Protein AF-L0RXK1-F1 (afdb_monomer_lite)

Radius of gyration: 14.36 Å; chains: 1; bounding box: 49×25×24 Å

pLDDT: mean 73.19, std 17.86, range [37.88, 94.31]

Foldseek 3Di:
DDPPADDQLVNVQVCCCVPVVDRDDSVRSVVVCVVVVHDHRDPPPPPPPPPPD

Organism: Mycoplasmopsis cynos (strain C142) (NCBI:txid1246955)

Sequence (53 aa):
MDNKMRYGRRRLSKYLFLTYNIKVNPRTLGNYMKRLNLFTFVRRKKRQKEQKY

InterPro domains:
  IPR025948 HTH-like domain [PF13276] (2-46)

Secondary structure (DSSP, 8-state):
---TT---HHHHHHHHHHHH-----HHHHHHHHHHTT----------S-SS--

Structure (mmCIF, N/CA/C/O backbone):
data_AF-L0RXK1-F1
#
_entry.id   AF-L0RXK1-F1
#
loop_
_atom_site.group_PDB
_atom_site.id
_atom_site.type_symbol
_atom_site.label_atom_id
_atom_site.label_alt_id
_atom_site.label_comp_id
_atom_site.label_asym_id
_atom_site.label_entity_id
_atom_site.label_seq_id
_atom_site.pdbx_PDB_ins_code
_atom_site.Cartn_x
_atom_site.Cartn_y
_atom_site.Cartn_z
_atom_site.occupancy
_atom_site.B_iso_or_equiv
_atom_site.auth_seq_id
_atom_site.auth_comp_id
_atom_site.auth_asym_id
_atom_site.auth_atom_id
_atom_site.pdbx_PDB_model_num
ATOM 1 N N . MET A 1 1 ? 6.063 17.639 10.193 1.00 42.19 1 MET A N 1
ATOM 2 C CA . MET A 1 1 ? 5.002 17.274 9.232 1.00 42.19 1 MET A CA 1
ATOM 3 C C . MET A 1 1 ? 5.645 16.629 8.015 1.00 42.19 1 MET A C 1
ATOM 5 O O . MET A 1 1 ? 5.927 17.324 7.059 1.00 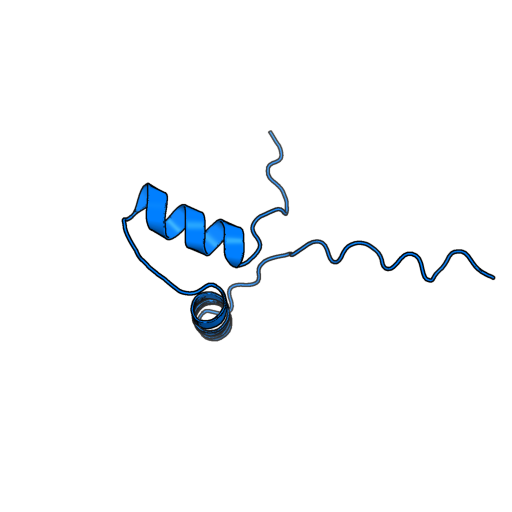42.19 1 MET A O 1
ATOM 9 N N . ASP A 1 2 ? 5.949 15.331 8.041 1.00 37.88 2 ASP A N 1
ATOM 10 C CA . ASP A 1 2 ? 6.588 14.694 6.880 1.00 37.88 2 ASP A CA 1
ATOM 11 C C . ASP A 1 2 ? 6.200 13.211 6.794 1.00 37.88 2 ASP A C 1
ATOM 13 O O . ASP A 1 2 ? 6.986 12.296 7.023 1.00 37.88 2 ASP A O 1
ATOM 17 N N . ASN A 1 3 ? 4.937 12.962 6.431 1.00 44.75 3 ASN A N 1
ATOM 18 C CA . ASN A 1 3 ? 4.442 11.641 6.014 1.00 44.75 3 ASN A CA 1
ATOM 19 C C . ASN A 1 3 ? 4.969 11.244 4.616 1.00 44.75 3 ASN A C 1
ATOM 21 O O . ASN A 1 3 ? 4.316 10.506 3.872 1.00 44.75 3 ASN A O 1
ATOM 25 N N . LYS A 1 4 ? 6.160 11.717 4.231 1.00 43.28 4 LYS A N 1
ATO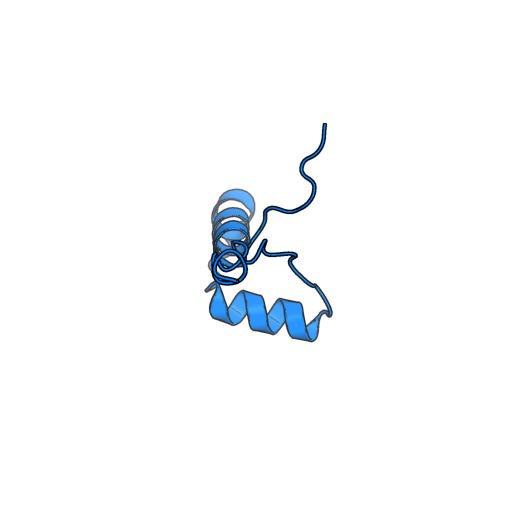M 26 C CA . LYS A 1 4 ? 6.804 11.334 2.979 1.00 43.28 4 LYS A CA 1
ATOM 27 C C . LYS A 1 4 ? 7.161 9.839 3.066 1.00 43.28 4 LYS A C 1
ATOM 29 O O . LYS A 1 4 ? 7.993 9.415 3.862 1.00 43.28 4 LYS A O 1
ATOM 34 N N . MET A 1 5 ? 6.540 9.035 2.193 1.00 49.38 5 MET A N 1
ATOM 35 C CA . MET A 1 5 ? 7.018 7.714 1.726 1.00 49.38 5 MET A CA 1
ATOM 36 C C . MET A 1 5 ? 6.617 6.413 2.472 1.00 49.38 5 MET A C 1
ATOM 38 O O . MET A 1 5 ? 7.414 5.472 2.499 1.00 49.38 5 MET A O 1
ATOM 42 N N . ARG A 1 6 ? 5.408 6.249 3.047 1.00 51.88 6 ARG A N 1
ATOM 43 C CA . ARG A 1 6 ? 5.060 4.973 3.741 1.00 51.88 6 ARG A CA 1
ATOM 44 C C . ARG A 1 6 ? 3.639 4.421 3.565 1.00 51.88 6 ARG A C 1
ATOM 46 O O . ARG A 1 6 ? 3.004 4.021 4.544 1.00 51.88 6 ARG A O 1
ATOM 53 N N . TYR A 1 7 ? 3.180 4.235 2.331 1.00 62.53 7 TYR A N 1
ATOM 54 C CA . TYR A 1 7 ? 1.963 3.445 2.097 1.00 62.53 7 TYR A CA 1
ATOM 55 C C . TYR A 1 7 ? 2.198 2.358 1.051 1.00 62.53 7 TYR A C 1
ATOM 57 O O . TYR A 1 7 ? 1.959 2.531 -0.135 1.00 62.53 7 TYR A O 1
ATOM 65 N N . GLY A 1 8 ? 2.698 1.204 1.501 1.00 73.88 8 GLY A N 1
ATOM 66 C CA . GLY A 1 8 ? 2.678 -0.002 0.676 1.00 73.88 8 GLY A CA 1
ATOM 67 C C . GLY A 1 8 ? 1.253 -0.509 0.456 1.00 73.88 8 GLY A C 1
ATOM 68 O O . GLY A 1 8 ? 0.345 -0.192 1.223 1.00 73.88 8 GLY A O 1
ATOM 69 N N . ARG A 1 9 ? 1.074 -1.363 -0.556 1.00 80.44 9 ARG A N 1
ATOM 70 C CA . ARG A 1 9 ? -0.232 -1.902 -0.992 1.00 80.44 9 ARG A CA 1
ATOM 71 C C . ARG A 1 9 ? -1.090 -2.455 0.155 1.00 80.44 9 ARG A C 1
ATOM 73 O O . ARG A 1 9 ? -2.299 -2.271 0.161 1.00 80.44 9 ARG A O 1
ATOM 80 N N . ARG A 1 10 ? -0.470 -3.090 1.159 1.00 82.12 10 ARG A N 1
ATOM 81 C CA . ARG A 1 10 ? -1.163 -3.589 2.365 1.00 82.12 10 ARG A CA 1
ATOM 82 C C . ARG A 1 10 ? -1.758 -2.469 3.222 1.00 82.12 10 ARG A C 1
ATOM 84 O O . ARG A 1 10 ? -2.881 -2.596 3.689 1.00 82.12 10 ARG A O 1
ATOM 91 N N . ARG A 1 11 ? -1.017 -1.377 3.422 1.00 83.75 11 ARG A N 1
ATOM 92 C CA . ARG A 1 11 ? -1.495 -0.219 4.189 1.00 83.75 11 ARG A CA 1
ATOM 93 C C . ARG A 1 11 ? -2.601 0.520 3.448 1.00 83.75 11 ARG A C 1
ATOM 95 O O . ARG A 1 11 ? -3.577 0.880 4.086 1.00 83.75 11 ARG A O 1
A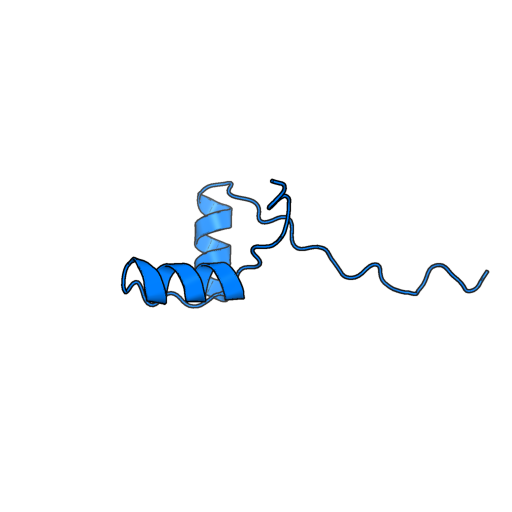TOM 102 N N . LEU A 1 12 ? -2.472 0.689 2.131 1.00 85.56 12 LEU A N 1
ATOM 103 C CA . LEU A 1 12 ? -3.529 1.304 1.322 1.00 85.56 12 LEU A CA 1
ATOM 104 C C . LEU A 1 12 ? -4.803 0.462 1.313 1.00 85.56 12 LEU A C 1
ATOM 106 O O . LEU A 1 12 ? -5.878 1.001 1.511 1.00 85.56 12 LEU A O 1
ATOM 110 N N . SER A 1 13 ? -4.684 -0.856 1.163 1.00 86.50 13 SER A N 1
ATOM 111 C CA . SER A 1 13 ? -5.829 -1.769 1.262 1.00 86.50 13 SER A CA 1
ATOM 112 C C . SER A 1 13 ? -6.522 -1.660 2.627 1.00 86.50 13 SER A C 1
ATOM 114 O O . SER A 1 13 ? -7.740 -1.526 2.683 1.00 86.50 13 SER A O 1
ATOM 116 N N . LYS A 1 14 ? -5.753 -1.611 3.727 1.00 88.50 14 LYS A N 1
ATOM 11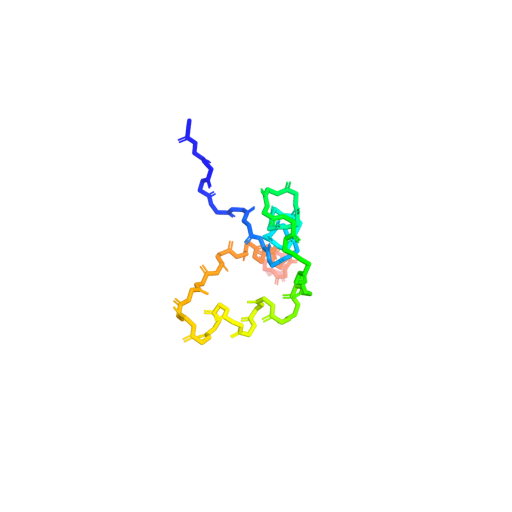7 C CA . LYS A 1 14 ? -6.307 -1.405 5.074 1.00 88.50 14 LYS A CA 1
ATOM 118 C C . LYS A 1 14 ? -6.961 -0.027 5.233 1.00 88.50 14 LYS A C 1
ATOM 120 O O . LYS A 1 14 ? -8.018 0.064 5.839 1.00 88.50 14 LYS A O 1
ATOM 125 N N . TYR A 1 15 ? -6.348 1.026 4.699 1.00 88.31 15 TYR A N 1
ATOM 126 C CA . TYR A 1 15 ? -6.896 2.384 4.732 1.00 88.31 15 TYR A CA 1
ATOM 127 C C . TYR A 1 15 ? -8.213 2.481 3.953 1.00 88.31 15 TYR A C 1
ATOM 129 O O . TYR A 1 15 ? -9.194 2.988 4.477 1.00 88.31 15 TYR A O 1
ATOM 137 N N . LEU A 1 16 ? -8.269 1.908 2.748 1.00 88.94 16 LEU A N 1
ATOM 138 C CA . LEU A 1 16 ? -9.483 1.861 1.931 1.00 88.94 16 LEU A CA 1
ATOM 139 C C . LEU A 1 16 ? -10.627 1.129 2.635 1.00 88.94 16 LEU A C 1
ATOM 141 O O . LEU A 1 16 ? -11.770 1.575 2.583 1.00 88.94 16 LEU A O 1
ATOM 145 N N . PHE A 1 17 ? -10.306 0.045 3.339 1.00 91.69 17 PHE A N 1
ATOM 146 C CA . PHE A 1 17 ? -11.282 -0.669 4.145 1.00 91.69 17 PHE A CA 1
ATOM 147 C C . PHE A 1 17 ? -11.758 0.157 5.348 1.00 91.69 17 PHE A C 1
ATOM 149 O O . PHE A 1 17 ? -12.953 0.273 5.567 1.00 91.69 17 PHE A O 1
ATOM 156 N N . LEU A 1 18 ? -10.851 0.770 6.111 1.00 92.75 18 LEU A N 1
ATOM 157 C CA . LEU A 1 18 ? -11.226 1.508 7.323 1.00 92.75 18 LEU A CA 1
ATOM 158 C C . LEU A 1 18 ? -11.964 2.819 7.038 1.00 92.75 18 LEU A C 1
ATOM 160 O O . LEU A 1 18 ? -12.851 3.190 7.795 1.00 92.75 18 LEU A O 1
ATOM 164 N N . THR A 1 19 ? -11.579 3.536 5.985 1.00 94.31 19 THR A N 1
ATOM 165 C CA . THR A 1 19 ? -12.105 4.878 5.702 1.00 94.31 19 THR A CA 1
ATOM 166 C C . THR A 1 19 ? -13.311 4.844 4.774 1.00 94.31 19 THR A C 1
ATOM 168 O O . THR A 1 19 ? -14.228 5.637 4.945 1.00 94.31 19 THR A O 1
ATOM 171 N N . TYR A 1 20 ? -13.322 3.927 3.805 1.00 93.62 20 TYR A N 1
ATOM 172 C CA . TYR A 1 20 ? -14.345 3.892 2.755 1.00 93.62 20 TYR A CA 1
ATOM 173 C C . TYR A 1 20 ? -15.134 2.576 2.730 1.00 93.62 20 TYR A C 1
ATOM 175 O O . TYR A 1 20 ? -15.977 2.393 1.860 1.00 93.62 20 TYR A O 1
ATOM 183 N N . ASN A 1 21 ? -14.851 1.636 3.642 1.00 93.00 21 ASN A N 1
ATOM 184 C CA . ASN A 1 21 ? -15.409 0.277 3.640 1.00 93.00 21 ASN A CA 1
ATOM 185 C C . ASN A 1 21 ? -15.173 -0.494 2.323 1.00 93.00 21 ASN A C 1
ATOM 187 O O . ASN A 1 21 ? -15.884 -1.439 1.983 1.00 93.00 21 ASN A O 1
ATOM 191 N N . ILE A 1 22 ? -14.136 -0.114 1.565 1.00 91.19 22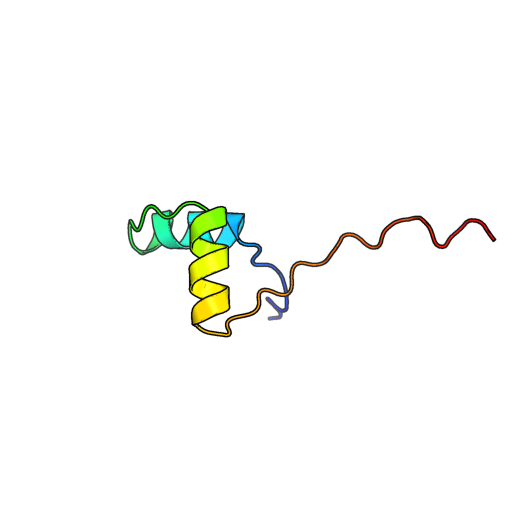 ILE A N 1
ATOM 192 C CA . ILE A 1 22 ? -13.795 -0.749 0.290 1.00 91.19 22 ILE A CA 1
ATOM 193 C C . ILE A 1 22 ? -12.851 -1.918 0.560 1.00 91.19 22 ILE A C 1
ATOM 195 O O . ILE A 1 22 ? -11.656 -1.749 0.828 1.00 91.19 22 ILE A O 1
ATOM 199 N N . LYS A 1 23 ? -13.375 -3.140 0.446 1.00 91.62 23 LYS A N 1
ATOM 200 C CA . LYS A 1 23 ? -12.584 -4.366 0.584 1.00 91.62 23 LYS A CA 1
ATOM 201 C C . LYS A 1 23 ? -11.849 -4.678 -0.719 1.00 91.62 23 LYS A C 1
ATOM 203 O O . LYS A 1 23 ? -12.389 -5.310 -1.621 1.00 91.62 23 LYS A O 1
ATOM 208 N N . VAL A 1 24 ? -10.581 -4.276 -0.806 1.00 88.25 24 VAL A N 1
ATOM 209 C CA . VAL A 1 24 ? -9.724 -4.581 -1.962 1.00 88.25 24 VAL A CA 1
ATOM 210 C C . VAL A 1 24 ? -8.496 -5.381 -1.545 1.00 88.25 24 VAL A C 1
ATOM 212 O O . VAL A 1 24 ? -7.800 -5.034 -0.589 1.00 88.25 24 VAL A O 1
ATOM 215 N N . ASN A 1 25 ? -8.193 -6.459 -2.270 1.00 89.12 25 ASN A N 1
ATOM 216 C CA . ASN A 1 25 ? -6.984 -7.240 -2.023 1.00 89.12 25 ASN A CA 1
ATOM 217 C C . ASN A 1 25 ? -5.741 -6.394 -2.380 1.00 89.12 25 ASN A C 1
ATOM 219 O O . ASN A 1 25 ? -5.710 -5.806 -3.464 1.00 89.12 25 ASN A O 1
ATOM 223 N N . PRO A 1 26 ? -4.686 -6.352 -1.541 1.00 85.25 26 PRO A N 1
ATOM 224 C CA . PRO A 1 26 ? -3.447 -5.633 -1.845 1.00 85.25 26 PRO A CA 1
ATOM 225 C C . PRO A 1 26 ? -2.823 -5.964 -3.214 1.00 85.25 26 PRO A C 1
ATOM 227 O O . PRO A 1 26 ? -2.162 -5.109 -3.807 1.00 85.25 26 PRO A O 1
ATOM 230 N N . ARG A 1 27 ? -3.002 -7.192 -3.726 1.00 87.19 27 ARG A N 1
ATOM 231 C CA . ARG A 1 27 ? -2.522 -7.592 -5.062 1.00 87.19 27 ARG A CA 1
ATOM 232 C C . ARG A 1 27 ? -3.324 -6.900 -6.164 1.00 87.19 27 ARG A C 1
ATOM 234 O O . ARG A 1 27 ? -2.727 -6.277 -7.037 1.00 87.19 27 ARG A O 1
ATOM 241 N N . THR A 1 28 ? -4.652 -6.945 -6.069 1.00 89.31 28 THR A N 1
ATOM 242 C CA . THR A 1 28 ? -5.582 -6.275 -6.990 1.00 89.31 28 THR A CA 1
ATOM 243 C C . THR A 1 28 ? -5.402 -4.762 -6.957 1.00 89.31 28 THR A C 1
ATOM 245 O O . THR A 1 28 ? -5.312 -4.129 -8.003 1.00 89.31 28 THR A O 1
ATOM 248 N N . LEU A 1 29 ? -5.229 -4.194 -5.763 1.00 88.06 29 LEU A N 1
ATOM 249 C CA . LEU A 1 29 ? -4.923 -2.780 -5.589 1.00 88.06 29 LEU A CA 1
ATOM 250 C C . LEU A 1 29 ? -3.635 -2.389 -6.320 1.00 88.06 29 LEU A C 1
ATOM 252 O O . LEU A 1 29 ? -3.601 -1.368 -6.993 1.00 88.06 29 LEU A O 1
ATOM 256 N N . GLY A 1 30 ? -2.600 -3.233 -6.270 1.00 85.12 30 GLY A N 1
ATOM 257 C CA . GLY A 1 30 ? -1.384 -3.028 -7.059 1.00 85.12 30 GLY A CA 1
ATOM 258 C C . GLY A 1 30 ? -1.634 -2.979 -8.571 1.00 85.12 30 GLY A C 1
ATOM 259 O O . GLY A 1 30 ? -1.026 -2.157 -9.252 1.00 85.12 30 GLY A O 1
ATOM 260 N N . ASN A 1 31 ? -2.536 -3.814 -9.091 1.00 88.19 31 ASN A N 1
ATOM 261 C CA . ASN A 1 31 ? -2.893 -3.816 -10.512 1.00 88.19 31 ASN A CA 1
ATOM 262 C C . ASN A 1 31 ? -3.678 -2.559 -10.905 1.00 88.19 31 ASN A C 1
ATOM 264 O O . ASN A 1 31 ? -3.377 -1.957 -11.931 1.00 88.19 31 ASN A O 1
ATOM 268 N N . TYR A 1 32 ? -4.644 -2.136 -10.086 1.00 88.69 32 TYR A N 1
ATOM 269 C CA . TYR A 1 32 ? -5.391 -0.897 -10.323 1.00 88.69 32 TYR A CA 1
ATOM 270 C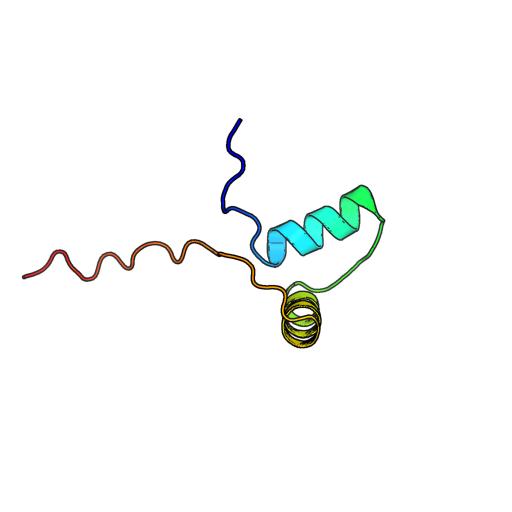 C . TYR A 1 32 ? -4.482 0.324 -10.289 1.00 88.69 32 TYR A C 1
ATOM 272 O O . TYR A 1 32 ? -4.514 1.134 -11.207 1.00 88.69 32 TYR A O 1
ATOM 280 N N . MET A 1 33 ? -3.599 0.404 -9.297 1.00 85.94 33 MET A N 1
ATOM 281 C CA . MET A 1 33 ? -2.609 1.471 -9.220 1.00 85.94 33 MET A CA 1
ATOM 282 C C . MET A 1 33 ? -1.693 1.487 -10.449 1.00 85.94 33 MET A C 1
ATOM 284 O O . MET A 1 33 ? -1.464 2.551 -11.007 1.00 85.94 33 MET A O 1
ATOM 288 N N . LYS A 1 34 ? -1.253 0.320 -10.943 1.00 85.12 34 LYS A N 1
ATOM 289 C CA . LYS A 1 34 ? -0.462 0.227 -12.182 1.00 85.12 34 LYS A CA 1
ATOM 290 C C . LYS A 1 34 ? -1.231 0.738 -13.406 1.00 85.12 34 LYS A C 1
ATOM 292 O O . LYS A 1 34 ? -0.652 1.452 -14.212 1.00 85.12 34 LYS A O 1
ATOM 297 N N . ARG A 1 35 ? -2.519 0.398 -13.540 1.00 89.44 35 ARG A N 1
ATOM 298 C CA . ARG A 1 35 ? -3.381 0.900 -14.631 1.00 89.44 35 ARG A CA 1
ATOM 299 C C . ARG A 1 35 ? -3.592 2.412 -14.556 1.00 89.44 35 ARG A C 1
ATOM 301 O O . ARG A 1 35 ? -3.684 3.055 -15.589 1.00 89.44 35 ARG A O 1
ATOM 308 N N . LEU A 1 36 ? -3.648 2.957 -13.344 1.00 87.88 36 LEU A N 1
ATOM 309 C CA . LEU A 1 36 ? -3.823 4.386 -13.073 1.00 87.88 36 LEU A CA 1
ATOM 310 C C . LEU A 1 36 ? -2.495 5.163 -13.028 1.00 87.88 36 LEU A C 1
ATOM 312 O O . LEU A 1 36 ? -2.490 6.331 -12.658 1.00 87.88 36 LEU A O 1
ATOM 316 N N . ASN A 1 37 ? -1.367 4.523 -13.357 1.00 84.12 37 ASN A N 1
ATOM 317 C CA . ASN A 1 37 ? -0.024 5.103 -13.251 1.00 84.12 37 ASN A CA 1
ATOM 318 C C . ASN A 1 37 ? 0.325 5.655 -11.846 1.00 84.12 37 ASN A C 1
ATOM 320 O O . ASN A 1 37 ? 1.147 6.555 -11.687 1.00 84.12 37 ASN A O 1
ATOM 324 N N . LEU A 1 38 ? -0.285 5.088 -10.800 1.00 81.75 38 LEU A N 1
ATOM 325 C CA . LEU A 1 38 ? -0.048 5.430 -9.401 1.00 81.75 38 LEU A CA 1
ATOM 326 C C . LEU A 1 38 ? 1.064 4.546 -8.828 1.00 81.75 38 LEU A C 1
ATOM 328 O O . LEU A 1 38 ? 0.914 3.329 -8.693 1.00 81.75 38 LEU A O 1
ATOM 332 N N . PHE A 1 39 ? 2.172 5.156 -8.414 1.00 70.56 39 PHE A N 1
ATOM 333 C CA . PHE A 1 39 ? 3.304 4.430 -7.841 1.00 70.56 39 PHE A CA 1
ATOM 334 C C . PHE A 1 39 ? 3.404 4.650 -6.334 1.00 70.56 39 PHE A C 1
ATOM 336 O O . PHE A 1 39 ? 3.573 5.763 -5.844 1.00 70.56 39 PHE A O 1
ATOM 343 N N . THR A 1 40 ? 3.352 3.558 -5.568 1.00 65.69 40 THR A N 1
ATOM 344 C CA . THR A 1 40 ? 3.720 3.598 -4.150 1.00 65.69 40 THR A CA 1
ATOM 345 C C . THR A 1 40 ? 5.228 3.462 -4.015 1.00 65.69 40 THR A C 1
ATOM 347 O O . THR A 1 40 ? 5.773 2.400 -4.334 1.00 65.69 40 THR A O 1
ATOM 350 N N . PHE A 1 41 ? 5.892 4.472 -3.458 1.00 61.41 41 PHE A N 1
ATOM 351 C CA . PHE A 1 41 ? 7.270 4.342 -2.989 1.00 61.41 41 PHE A CA 1
ATOM 352 C C . PHE A 1 41 ? 7.290 3.448 -1.748 1.00 61.41 41 PHE A C 1
ATOM 354 O O . PHE A 1 41 ? 7.217 3.900 -0.606 1.00 61.41 41 PHE A O 1
ATOM 361 N N . VAL A 1 42 ? 7.332 2.135 -1.963 1.00 60.44 42 VAL A N 1
ATOM 362 C CA . VAL A 1 42 ? 7.635 1.198 -0.887 1.00 60.44 42 VAL A CA 1
ATOM 363 C C . VAL A 1 42 ? 9.135 1.268 -0.691 1.00 60.44 42 VAL A C 1
ATOM 365 O O . VAL A 1 42 ? 9.884 0.896 -1.593 1.00 60.44 42 VAL A O 1
ATOM 368 N N . ARG A 1 43 ? 9.583 1.728 0.482 1.00 54.38 43 ARG A N 1
ATOM 369 C CA . ARG A 1 43 ? 10.981 1.590 0.894 1.00 54.38 43 ARG A CA 1
ATOM 370 C C . ARG A 1 43 ? 11.320 0.098 0.823 1.00 54.38 43 ARG A C 1
ATOM 372 O O . ARG A 1 43 ? 10.976 -0.656 1.732 1.00 54.38 43 ARG A O 1
ATOM 379 N N . ARG A 1 44 ? 11.946 -0.355 -0.272 1.00 55.50 44 ARG A N 1
ATOM 380 C CA . ARG A 1 44 ? 12.657 -1.635 -0.285 1.00 55.50 44 ARG A CA 1
ATOM 381 C C . ARG A 1 44 ? 13.644 -1.496 0.862 1.00 55.50 44 ARG A C 1
ATOM 383 O O . ARG A 1 44 ? 14.472 -0.588 0.839 1.00 55.50 44 ARG A O 1
ATOM 390 N N . LYS A 1 45 ? 13.475 -2.295 1.921 1.00 55.31 45 LYS A N 1
ATOM 391 C CA . LYS A 1 45 ? 14.464 -2.397 2.998 1.00 55.31 45 LYS A CA 1
ATOM 392 C C . LYS A 1 45 ? 15.800 -2.541 2.270 1.00 55.31 45 LYS A C 1
ATOM 394 O O . LYS A 1 45 ? 15.911 -3.469 1.467 1.00 55.31 45 LYS A O 1
ATOM 399 N N . LYS A 1 46 ? 16.708 -1.563 2.416 1.00 51.75 46 LYS A N 1
ATOM 400 C CA . LYS A 1 46 ? 18.017 -1.566 1.746 1.00 51.75 46 LYS A CA 1
ATOM 401 C C . LYS A 1 46 ? 18.564 -2.969 1.981 1.00 51.75 46 LYS A C 1
ATOM 403 O O . LYS A 1 46 ? 18.657 -3.385 3.137 1.00 51.75 46 LYS A O 1
ATOM 408 N N . ARG A 1 47 ? 18.717 -3.765 0.918 1.00 51.50 47 ARG A N 1
ATOM 409 C CA . ARG A 1 47 ? 19.210 -5.139 1.048 1.00 51.50 47 ARG A CA 1
ATOM 410 C C . ARG A 1 47 ? 20.561 -4.956 1.736 1.00 51.50 47 ARG A C 1
ATOM 412 O O . ARG A 1 47 ? 21.392 -4.238 1.194 1.00 51.50 47 ARG A O 1
ATOM 419 N N . GLN A 1 48 ? 20.755 -5.490 2.941 1.00 53.69 48 GLN A N 1
ATOM 420 C CA . GLN A 1 48 ? 22.037 -5.431 3.662 1.00 53.69 48 GLN A CA 1
ATOM 421 C C . GLN A 1 48 ? 23.078 -6.326 2.956 1.00 53.69 48 GLN A C 1
ATOM 423 O O . GLN A 1 48 ? 23.674 -7.206 3.556 1.00 53.69 48 GLN A O 1
ATOM 428 N N . LYS A 1 49 ? 23.215 -6.186 1.635 1.00 51.78 49 LYS A N 1
ATOM 429 C CA . LYS A 1 49 ? 24.091 -6.979 0.772 1.00 51.78 49 LYS A CA 1
ATOM 430 C C . LYS A 1 49 ? 25.178 -6.124 0.112 1.00 51.78 49 LYS A C 1
ATOM 432 O O . LYS A 1 49 ? 25.827 -6.602 -0.802 1.00 51.78 49 LYS A O 1
ATOM 437 N N . GLU A 1 50 ? 25.374 -4.896 0.593 1.00 54.56 50 GLU A N 1
ATOM 438 C CA . GLU A 1 50 ? 26.423 -3.959 0.150 1.00 54.56 50 GLU A CA 1
ATOM 439 C C . GLU A 1 50 ? 27.319 -3.503 1.323 1.00 54.56 50 GLU A C 1
ATOM 441 O O . GLU A 1 50 ? 27.843 -2.399 1.321 1.00 54.56 50 GLU A O 1
ATOM 446 N N . GLN A 1 51 ? 27.473 -4.331 2.362 1.00 54.06 51 GLN A N 1
ATOM 447 C CA . GLN A 1 51 ? 28.482 -4.144 3.422 1.00 54.06 51 GLN A CA 1
ATOM 448 C C . GLN A 1 51 ? 29.247 -5.450 3.654 1.00 54.06 51 GLN A C 1
ATOM 450 O O . GLN A 1 51 ? 29.345 -5.963 4.765 1.00 54.06 51 GLN A O 1
ATOM 455 N N . LYS A 1 52 ? 29.715 -6.052 2.562 1.00 50.53 52 LYS A N 1
ATOM 456 C CA . LYS A 1 52 ? 30.696 -7.135 2.621 1.00 50.53 52 LYS A CA 1
ATOM 457 C C . LYS A 1 52 ? 31.602 -7.066 1.395 1.00 50.53 52 LYS A C 1
ATOM 459 O O . LYS A 1 52 ? 31.627 -8.006 0.616 1.00 50.53 52 LYS A O 1
ATOM 464 N N . TYR A 1 53 ? 32.244 -5.919 1.209 1.00 46.66 53 TYR A N 1
ATOM 465 C CA . TYR A 1 53 ? 33.457 -5.749 0.417 1.00 46.66 53 TYR A CA 1
ATOM 466 C C . TYR A 1 53 ? 34.289 -4.663 1.080 1.00 46.66 53 TYR A C 1
ATOM 468 O O . TYR A 1 53 ? 33.665 -3.665 1.514 1.00 46.66 53 TYR A O 1
#